Protein AF-B6B057-F1 (afdb_monomer)

Mean predicted aligned error: 7.01 Å

Foldseek 3Di:
DDPLLVLLVVLLAPDFALCSSCVVSVHHSVVSVVSQVVVCVVVQWRQADPVDRTSHGDPIGRNPCPPPPDD

Nearest PDB structures (foldseek):
  7d98-assembly1_Q  TM=9.216E-01  e=1.043E-03  Cupriavidus necator
  5y9s-assembly1_C  TM=8.980E-01  e=5.682E-03  Vibrio vulnificus CMCP6
  5y2v-assembly1_C  TM=8.980E-01  e=1.962E-02  Synechocystis sp. PCC 6803 substr. Kazusa
  3szp-assembly1_B-2  TM=8.596E-01  e=3.097E-02  Vibrio cholerae
  1b9m-assembly1_A  TM=8.024E-01  e=8.791E-02  Escherichia coli

Secondary structure (DSSP, 8-state):
--HHHHHHHHHHHHSSSHHHHHHHTTS-HHHHHHHHHHHHHHHTEEEE-TTSSS-PEEEEEE---------

Solvent-accessible surface area (backbone atoms only — not comparable to full-atom values): 4175 Å² total; per-residue (Å²): 142,57,74,69,54,54,56,50,48,53,38,29,58,75,23,67,27,46,58,59,20,9,64,77,71,73,52,48,44,67,57,45,52,51,50,51,50,54,49,26,60,77,67,45,30,48,51,58,50,81,90,50,89,41,28,48,68,44,80,82,37,74,54,81,78,76,69,81,86,71,133

pLDDT: mean 81.97, std 15.49, range [42.72, 95.94]

Radius of gyration: 13.11 Å; Cα contacts (8 Å, |Δi|>4): 82; chains: 1; bounding box: 20×38×32 Å

Sequence (71 aa):
MTIRLLRTLIAAADARIFSEAADIVHVTHAAVSQKMQALEADLGVTLFDRTTRTSKLTPVRFKSSRKHETL

Structure (mmCIF, N/CA/C/O backbone):
data_AF-B6B057-F1
#
_entry.id   AF-B6B057-F1
#
loop_
_atom_site.group_PDB
_atom_site.id
_atom_site.type_symbol
_atom_site.label_atom_id
_atom_site.label_alt_id
_atom_site.label_comp_id
_atom_site.label_asym_id
_atom_site.label_entity_id
_atom_site.label_seq_id
_atom_site.pdbx_PDB_ins_code
_atom_site.Cartn_x
_atom_site.Cartn_y
_atom_site.Cartn_z
_atom_site.occupancy
_atom_site.B_iso_or_equiv
_atom_site.auth_seq_id
_atom_site.auth_comp_id
_atom_site.auth_asym_id
_atom_site.auth_atom_id
_atom_site.pdbx_PDB_model_num
ATOM 1 N N . MET A 1 1 ? -11.736 5.695 -5.545 1.00 79.94 1 MET A N 1
ATOM 2 C CA . MET A 1 1 ? -11.533 4.261 -5.895 1.00 79.94 1 MET A CA 1
ATOM 3 C C . MET A 1 1 ? -11.477 3.948 -7.407 1.00 79.94 1 MET A C 1
ATOM 5 O O . MET A 1 1 ? -12.347 4.407 -8.132 1.00 79.94 1 MET A O 1
ATOM 9 N N . THR A 1 2 ? -10.527 3.123 -7.899 1.00 89.94 2 THR A N 1
ATOM 10 C CA . THR A 1 2 ? -10.497 2.596 -9.299 1.00 89.94 2 THR A CA 1
ATOM 11 C C . THR A 1 2 ? -10.308 1.072 -9.349 1.00 89.94 2 THR A C 1
ATOM 13 O O . THR A 1 2 ? -9.748 0.486 -8.425 1.00 89.94 2 THR A O 1
ATOM 16 N N . ILE A 1 3 ? -10.689 0.405 -10.448 1.00 91.56 3 ILE A N 1
ATOM 17 C CA . ILE A 1 3 ? -10.550 -1.063 -10.569 1.00 91.56 3 ILE A CA 1
ATOM 18 C C . ILE A 1 3 ? -9.091 -1.550 -10.526 1.00 91.56 3 ILE A C 1
ATOM 20 O O . ILE A 1 3 ? -8.800 -2.614 -9.983 1.00 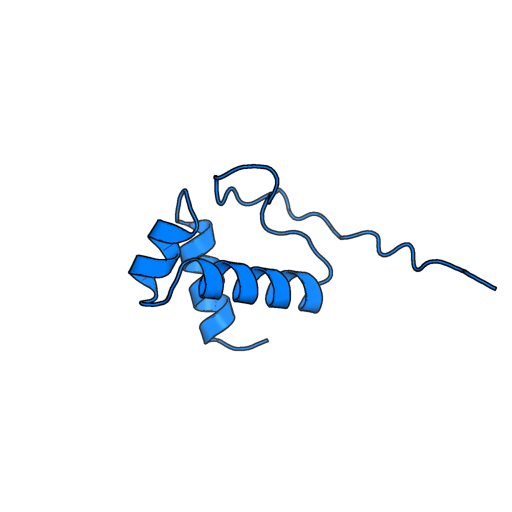91.56 3 ILE A O 1
ATOM 24 N N . ARG A 1 4 ? -8.138 -0.757 -11.037 1.00 90.38 4 ARG A N 1
ATOM 25 C CA . ARG A 1 4 ? -6.699 -1.076 -10.952 1.00 90.38 4 ARG A CA 1
ATOM 26 C C . ARG A 1 4 ? -6.205 -1.089 -9.506 1.00 90.38 4 ARG A C 1
ATOM 28 O O . ARG A 1 4 ? -5.320 -1.876 -9.174 1.00 90.38 4 ARG A O 1
ATOM 35 N N . LEU A 1 5 ? -6.773 -0.233 -8.658 1.00 92.12 5 LEU A N 1
ATOM 36 C CA . LEU A 1 5 ? -6.459 -0.174 -7.234 1.00 92.12 5 LEU A CA 1
ATOM 37 C C . LEU A 1 5 ? -6.913 -1.452 -6.523 1.00 92.12 5 LEU A C 1
ATOM 39 O O . LEU A 1 5 ? -6.129 -2.043 -5.791 1.00 92.12 5 LEU A O 1
AT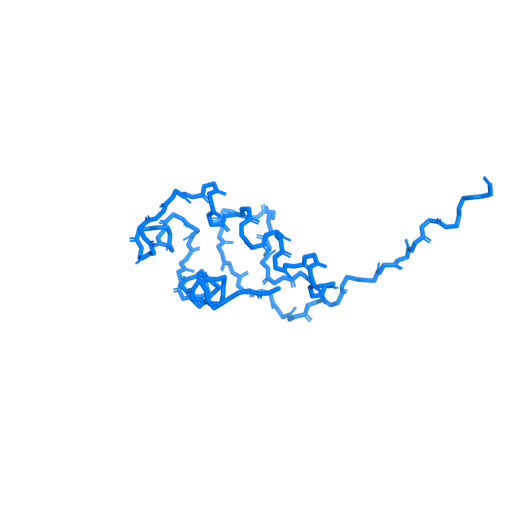OM 43 N N . LEU A 1 6 ? -8.120 -1.934 -6.833 1.00 92.56 6 LEU A N 1
ATOM 44 C CA . LEU A 1 6 ? -8.651 -3.192 -6.294 1.00 92.56 6 LEU A CA 1
ATOM 45 C C . LEU A 1 6 ? -7.843 -4.413 -6.754 1.00 92.56 6 LEU A C 1
ATOM 47 O O . LEU A 1 6 ? -7.545 -5.290 -5.953 1.00 92.56 6 LEU A O 1
ATOM 51 N N . ARG A 1 7 ? -7.400 -4.453 -8.017 1.00 93.12 7 ARG A N 1
ATOM 52 C CA . ARG A 1 7 ? -6.494 -5.519 -8.492 1.00 93.12 7 ARG A CA 1
ATOM 53 C C . ARG A 1 7 ? -5.147 -5.495 -7.771 1.00 93.12 7 ARG A C 1
ATOM 55 O O . ARG A 1 7 ? -4.600 -6.546 -7.467 1.00 93.12 7 ARG A O 1
ATOM 62 N N . THR A 1 8 ? -4.635 -4.297 -7.482 1.00 93.81 8 THR A N 1
ATOM 63 C CA . THR A 1 8 ? -3.398 -4.134 -6.703 1.00 93.81 8 THR A CA 1
ATOM 64 C C . THR A 1 8 ? -3.599 -4.586 -5.254 1.00 93.81 8 THR A C 1
ATOM 66 O O . THR A 1 8 ? -2.703 -5.203 -4.695 1.00 93.81 8 THR A O 1
ATOM 69 N N . LEU A 1 9 ? -4.773 -4.329 -4.664 1.00 93.25 9 LEU A N 1
ATOM 70 C CA . LEU A 1 9 ? -5.132 -4.807 -3.326 1.00 93.25 9 LEU A CA 1
ATOM 71 C C . LEU A 1 9 ? -5.143 -6.335 -3.259 1.00 93.25 9 LEU A C 1
ATOM 73 O O . LEU A 1 9 ? -4.538 -6.889 -2.351 1.00 93.25 9 LEU A O 1
ATOM 77 N N . ILE A 1 10 ? -5.799 -7.000 -4.214 1.00 93.50 10 ILE A N 1
ATOM 78 C CA . ILE A 1 10 ? -5.864 -8.469 -4.260 1.00 93.50 10 ILE A CA 1
ATOM 79 C C . ILE A 1 10 ? -4.451 -9.053 -4.390 1.00 93.50 10 ILE A C 1
ATOM 81 O O . ILE A 1 10 ? -4.053 -9.878 -3.579 1.00 93.50 10 ILE A O 1
ATOM 85 N N . ALA A 1 11 ? -3.641 -8.540 -5.323 1.00 93.50 11 ALA A N 1
ATOM 86 C CA . ALA A 1 11 ? -2.255 -8.986 -5.468 1.00 93.50 11 ALA A CA 1
ATOM 87 C C . ALA A 1 11 ? -1.420 -8.763 -4.192 1.00 93.50 11 ALA A C 1
ATOM 89 O O . ALA A 1 11 ? -0.591 -9.595 -3.840 1.00 93.50 11 ALA A O 1
ATOM 90 N N . ALA A 1 12 ? -1.635 -7.649 -3.485 1.00 92.56 12 ALA A N 1
ATOM 91 C CA . ALA A 1 12 ? -0.949 -7.345 -2.231 1.00 92.56 12 ALA A CA 1
ATOM 92 C C . A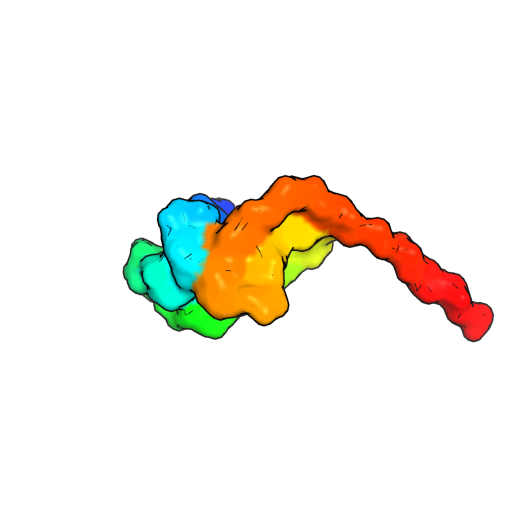LA A 1 12 ? -1.420 -8.206 -1.049 1.00 92.56 12 ALA A C 1
ATOM 94 O O . ALA A 1 12 ? -0.626 -8.467 -0.149 1.00 92.56 12 ALA A O 1
ATOM 95 N N . ALA A 1 13 ? -2.685 -8.628 -1.054 1.00 90.69 13 ALA A N 1
ATOM 96 C CA . ALA A 1 13 ? -3.268 -9.529 -0.067 1.00 90.69 13 ALA A CA 1
ATOM 97 C C . ALA A 1 13 ? -2.737 -10.964 -0.196 1.00 90.69 13 ALA A C 1
ATOM 99 O O . ALA A 1 13 ? -2.514 -11.619 0.820 1.00 90.69 13 ALA A O 1
ATOM 100 N N . ASP A 1 14 ? -2.520 -11.423 -1.431 1.00 90.25 14 ASP A N 1
ATOM 101 C CA . ASP A 1 14 ? -2.032 -12.777 -1.718 1.00 90.25 14 ASP A CA 1
ATOM 102 C C . ASP A 1 14 ? -0.500 -12.890 -1.602 1.00 90.25 14 ASP A C 1
ATOM 104 O O . ASP A 1 14 ? 0.043 -13.969 -1.356 1.00 90.25 14 ASP A O 1
ATOM 108 N N . ALA A 1 15 ? 0.214 -11.775 -1.764 1.00 89.94 15 ALA A N 1
ATOM 109 C CA . ALA A 1 15 ? 1.665 -11.702 -1.646 1.00 89.94 15 ALA A CA 1
ATOM 110 C C . ALA A 1 15 ? 2.143 -11.670 -0.184 1.00 89.94 15 ALA A C 1
ATOM 112 O O . ALA A 1 15 ? 1.477 -11.136 0.705 1.00 89.94 15 ALA A O 1
ATOM 113 N N . ARG A 1 16 ? 3.370 -12.150 0.072 1.00 86.19 16 ARG A N 1
ATOM 114 C CA . ARG A 1 16 ? 4.010 -12.006 1.396 1.00 86.19 16 ARG A CA 1
ATOM 115 C C . ARG A 1 16 ? 4.624 -10.633 1.610 1.00 86.19 16 ARG A C 1
ATOM 117 O O . ARG A 1 16 ? 4.742 -10.193 2.756 1.00 86.19 16 ARG A O 1
ATOM 124 N N . ILE A 1 17 ? 5.081 -9.999 0.533 1.00 90.31 17 ILE A N 1
ATOM 125 C CA . ILE A 1 17 ? 5.665 -8.657 0.535 1.00 90.31 17 ILE A CA 1
ATOM 126 C C . ILE A 1 17 ? 5.162 -7.866 -0.674 1.00 90.31 17 ILE A C 1
ATOM 128 O O . ILE A 1 17 ? 4.879 -8.429 -1.730 1.00 90.31 17 ILE A O 1
ATOM 132 N N . PHE A 1 18 ? 5.134 -6.537 -0.574 1.00 90.94 18 PHE A N 1
ATOM 133 C CA . PHE A 1 18 ? 4.673 -5.691 -1.681 1.00 90.94 18 PHE A CA 1
ATOM 134 C C . PHE A 1 18 ? 5.529 -5.785 -2.949 1.00 90.94 18 PHE A C 1
ATOM 136 O O . PHE A 1 18 ? 5.044 -5.403 -4.009 1.00 90.94 18 PHE A O 1
ATOM 143 N N . SER A 1 19 ? 6.769 -6.280 -2.874 1.00 92.19 19 SER A N 1
ATOM 144 C CA . SER A 1 19 ? 7.591 -6.493 -4.072 1.00 92.19 19 SER A CA 1
ATOM 145 C C . SER A 1 19 ? 7.026 -7.618 -4.940 1.00 92.19 19 SER A C 1
ATOM 147 O O . SER A 1 19 ? 6.900 -7.430 -6.140 1.00 92.19 19 SER A O 1
ATOM 149 N N . GLU A 1 20 ? 6.572 -8.721 -4.335 1.00 93.06 20 GLU A N 1
ATOM 150 C CA . GLU A 1 20 ? 5.923 -9.824 -5.064 1.00 93.06 20 GLU A CA 1
ATOM 151 C C . GLU A 1 20 ? 4.624 -9.339 -5.736 1.00 93.06 20 GLU A C 1
ATOM 153 O O . GLU A 1 20 ? 4.368 -9.615 -6.905 1.00 93.06 20 GLU A O 1
ATOM 158 N N . ALA A 1 21 ? 3.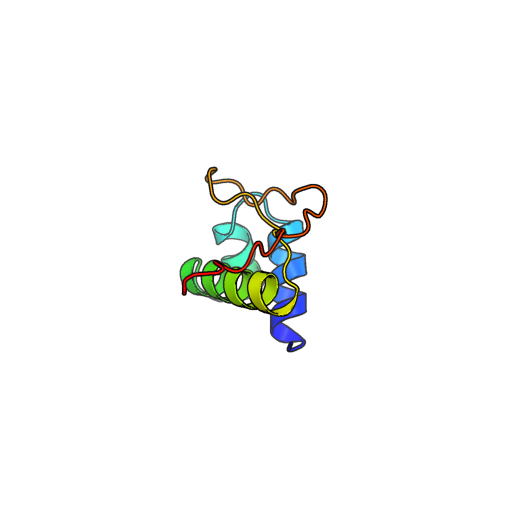826 -8.528 -5.033 1.00 93.44 21 ALA A N 1
ATOM 159 C CA . ALA A 1 21 ? 2.627 -7.916 -5.609 1.00 93.44 21 ALA A CA 1
ATOM 160 C C . ALA A 1 21 ? 2.947 -6.962 -6.771 1.00 93.44 21 ALA A C 1
ATOM 162 O O . AL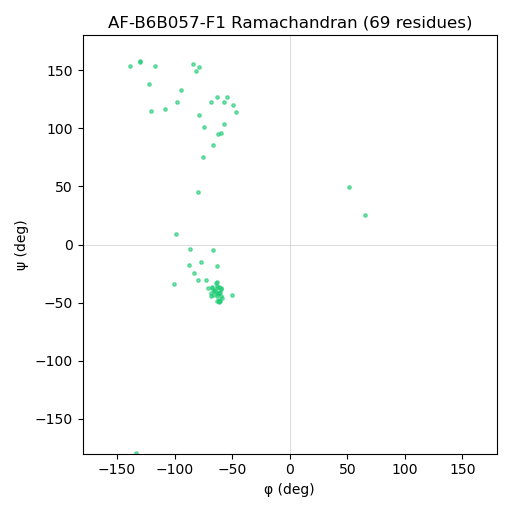A A 1 21 ? 2.184 -6.869 -7.734 1.00 93.44 21 ALA A O 1
ATOM 163 N N . ALA A 1 22 ? 4.065 -6.238 -6.673 1.00 94.44 22 ALA A N 1
ATOM 164 C CA . ALA A 1 22 ? 4.527 -5.312 -7.695 1.00 94.44 22 ALA A CA 1
ATOM 165 C C . ALA A 1 22 ? 4.912 -6.049 -8.986 1.00 94.44 22 ALA A C 1
ATOM 167 O O . ALA A 1 22 ? 4.533 -5.591 -10.066 1.00 94.44 22 ALA A O 1
ATOM 168 N N . ASP A 1 23 ? 5.547 -7.217 -8.862 1.00 95.94 23 ASP A N 1
ATOM 169 C CA . ASP A 1 23 ? 5.863 -8.095 -9.990 1.00 95.94 23 ASP A CA 1
ATOM 170 C C . ASP A 1 23 ? 4.585 -8.596 -10.684 1.00 95.94 23 ASP A C 1
ATOM 172 O O . ASP A 1 23 ? 4.479 -8.514 -11.908 1.00 95.94 23 ASP A O 1
ATOM 176 N N . ILE A 1 24 ? 3.572 -9.016 -9.909 1.00 93.94 24 ILE A N 1
ATOM 177 C CA . ILE A 1 24 ? 2.279 -9.512 -10.424 1.00 93.94 24 ILE A CA 1
ATOM 178 C C . ILE A 1 24 ? 1.533 -8.443 -11.231 1.00 93.94 24 ILE A C 1
ATOM 180 O O . ILE A 1 24 ? 0.927 -8.743 -12.260 1.00 93.94 24 ILE A O 1
ATOM 184 N N . VAL A 1 25 ? 1.529 -7.192 -10.760 1.00 94.56 25 VAL A N 1
ATOM 185 C CA . VAL A 1 25 ? 0.789 -6.100 -11.419 1.00 94.56 25 VAL A CA 1
ATOM 186 C C . VAL A 1 25 ? 1.670 -5.216 -12.306 1.00 94.56 25 VAL A C 1
ATOM 188 O O . VAL A 1 25 ? 1.194 -4.181 -12.780 1.00 94.56 25 VAL A O 1
ATOM 191 N N . HIS A 1 26 ? 2.921 -5.624 -12.539 1.00 95.81 26 HIS A N 1
ATOM 192 C CA . HIS A 1 26 ? 3.917 -4.949 -13.377 1.00 95.81 26 HIS A CA 1
ATOM 193 C C . HIS A 1 26 ? 4.116 -3.467 -13.035 1.00 95.81 26 HIS A C 1
ATOM 195 O O . HIS A 1 26 ? 4.072 -2.585 -13.895 1.00 95.81 26 HIS A O 1
ATOM 201 N N . VAL A 1 27 ? 4.316 -3.175 -11.753 1.00 95.44 27 VAL A N 1
ATOM 202 C CA . VAL A 1 27 ? 4.652 -1.831 -11.265 1.00 95.44 27 VAL A CA 1
ATOM 203 C C . VAL A 1 27 ? 5.802 -1.905 -10.269 1.00 95.44 27 VAL A C 1
ATOM 205 O O . VAL A 1 27 ? 6.324 -2.972 -9.983 1.00 95.44 27 VAL A O 1
ATOM 208 N N . THR A 1 28 ? 6.217 -0.767 -9.720 1.00 95.75 28 THR A N 1
ATOM 209 C CA . THR A 1 28 ? 7.242 -0.741 -8.673 1.00 95.75 28 THR A CA 1
ATOM 210 C C . THR A 1 28 ? 6.644 -0.996 -7.290 1.00 95.75 28 THR A C 1
ATOM 212 O O . THR A 1 28 ? 5.489 -0.658 -7.016 1.00 95.75 28 THR A O 1
ATOM 215 N N . HIS A 1 29 ? 7.464 -1.496 -6.365 1.00 92.88 29 HIS A N 1
ATOM 216 C CA . HIS A 1 29 ? 7.114 -1.596 -4.944 1.00 92.88 29 HIS A CA 1
ATOM 217 C C . HIS A 1 29 ? 6.573 -0.267 -4.375 1.00 92.88 29 HIS A C 1
ATOM 219 O O . HIS A 1 29 ? 5.561 -0.239 -3.672 1.00 92.88 29 HIS A O 1
ATOM 225 N N . ALA A 1 30 ? 7.212 0.859 -4.719 1.00 93.69 30 ALA A N 1
ATOM 226 C CA . ALA A 1 30 ? 6.770 2.189 -4.300 1.00 93.69 30 ALA A CA 1
ATOM 227 C C . ALA A 1 30 ? 5.358 2.515 -4.812 1.00 93.69 30 ALA A C 1
ATOM 229 O O . ALA A 1 30 ? 4.539 3.032 -4.053 1.00 93.69 30 ALA A O 1
ATOM 230 N N . ALA A 1 31 ? 5.044 2.155 -6.061 1.00 94.69 31 ALA A N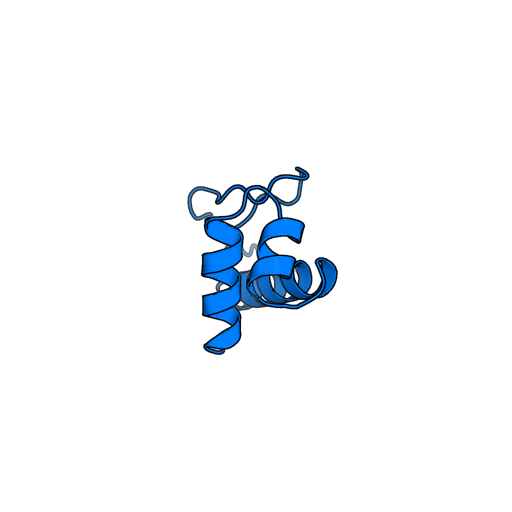 1
ATOM 231 C CA . ALA A 1 31 ? 3.716 2.348 -6.628 1.00 94.69 31 ALA A CA 1
ATOM 232 C C . ALA A 1 31 ? 2.654 1.485 -5.927 1.00 94.69 31 ALA A C 1
ATOM 234 O O . ALA A 1 31 ? 1.557 1.979 -5.676 1.00 94.69 31 ALA A O 1
ATOM 235 N N . VAL A 1 32 ? 2.960 0.231 -5.570 1.00 94.12 32 VAL A N 1
ATOM 236 C CA . VAL A 1 32 ? 2.053 -0.610 -4.762 1.00 94.12 32 VAL A CA 1
ATOM 237 C C . VAL A 1 32 ? 1.806 0.030 -3.397 1.00 94.12 32 VAL A C 1
ATOM 239 O O . VAL A 1 32 ? 0.653 0.226 -3.017 1.00 94.12 32 VAL A O 1
ATOM 242 N N . SER A 1 33 ? 2.864 0.443 -2.693 1.00 92.75 33 SER A N 1
ATOM 243 C CA . SER A 1 33 ? 2.737 1.080 -1.376 1.00 92.75 33 SER A CA 1
ATOM 244 C C . SER A 1 33 ? 1.892 2.355 -1.425 1.00 92.75 33 SER A C 1
ATOM 246 O O . SER A 1 33 ? 0.991 2.518 -0.603 1.00 92.75 33 SER A O 1
ATOM 248 N N . GLN A 1 34 ? 2.132 3.239 -2.401 1.00 93.94 34 GLN A N 1
ATOM 249 C CA . GLN A 1 34 ? 1.354 4.471 -2.584 1.00 93.94 34 GLN A CA 1
ATOM 250 C C . GLN A 1 34 ? -0.115 4.180 -2.907 1.00 93.94 34 GLN A C 1
ATOM 252 O O . GLN A 1 34 ? -1.009 4.791 -2.327 1.00 93.94 34 GLN A O 1
ATOM 257 N N . LYS A 1 35 ? -0.379 3.201 -3.779 1.00 94.62 35 LYS A N 1
ATOM 258 C CA . LYS A 1 35 ? -1.738 2.742 -4.091 1.00 94.62 35 LYS A CA 1
ATOM 259 C C . LYS A 1 35 ? -2.461 2.228 -2.842 1.00 94.62 35 LYS A C 1
ATOM 261 O O . LYS A 1 35 ? -3.609 2.598 -2.622 1.00 94.62 35 LYS A O 1
ATOM 266 N N . MET A 1 36 ? -1.797 1.434 -2.000 1.00 93.50 36 MET A N 1
ATOM 267 C CA . MET A 1 36 ? -2.396 0.959 -0.746 1.00 93.50 36 MET A CA 1
ATOM 268 C C . MET A 1 36 ? -2.624 2.100 0.253 1.00 93.50 36 MET A C 1
ATOM 270 O O . MET A 1 36 ? -3.660 2.115 0.901 1.00 93.50 36 MET A O 1
ATOM 274 N N . GLN A 1 37 ? -1.730 3.097 0.330 1.00 91.62 37 GLN A N 1
ATOM 275 C CA . GLN A 1 37 ? -1.951 4.292 1.169 1.00 91.62 37 GLN A CA 1
ATOM 276 C C . GLN A 1 37 ? -3.193 5.064 0.735 1.00 91.62 37 GLN A C 1
ATOM 278 O O . GLN A 1 37 ? -4.022 5.425 1.566 1.00 91.62 37 GLN A O 1
ATOM 283 N N . ALA A 1 38 ? -3.323 5.303 -0.570 1.00 92.56 38 ALA A N 1
ATOM 284 C CA . ALA A 1 38 ? -4.469 6.006 -1.123 1.00 92.56 38 ALA A CA 1
ATOM 285 C C . ALA A 1 38 ? -5.773 5.244 -0.850 1.00 92.56 38 ALA A C 1
ATOM 287 O O . ALA A 1 38 ? -6.765 5.853 -0.467 1.00 92.56 38 ALA A O 1
ATOM 288 N N . LEU A 1 39 ? -5.754 3.916 -0.991 1.00 92.44 39 LEU A N 1
ATOM 289 C CA . LEU A 1 39 ? -6.894 3.052 -0.690 1.00 92.44 39 LEU A CA 1
ATOM 290 C C . LEU A 1 39 ? -7.291 3.103 0.792 1.00 92.44 39 LEU A C 1
ATOM 292 O O . LEU A 1 39 ? -8.459 3.287 1.112 1.00 92.44 39 LEU A O 1
ATOM 296 N N . GLU A 1 40 ? -6.326 2.957 1.696 1.00 91.00 40 GLU A N 1
ATOM 297 C CA . GLU A 1 40 ? -6.538 3.035 3.146 1.00 91.00 40 GLU A CA 1
ATOM 298 C C . GLU A 1 40 ? -7.096 4.402 3.570 1.00 91.00 40 GLU A C 1
ATOM 300 O O . GLU A 1 40 ? -7.967 4.478 4.436 1.00 91.00 40 GLU A O 1
ATOM 305 N N . ALA A 1 41 ? -6.635 5.482 2.932 1.00 90.44 41 ALA A N 1
ATOM 306 C CA . ALA A 1 41 ? -7.141 6.831 3.163 1.00 90.44 41 ALA A CA 1
ATOM 307 C C . ALA A 1 41 ? -8.580 7.014 2.654 1.00 90.44 41 ALA A C 1
ATOM 309 O O . ALA A 1 41 ? -9.399 7.565 3.386 1.00 90.44 41 ALA A O 1
ATOM 310 N N . ASP A 1 42 ? -8.893 6.521 1.450 1.00 90.31 42 ASP A N 1
ATOM 311 C CA . ASP A 1 42 ? -10.242 6.566 0.854 1.00 90.31 42 ASP A CA 1
ATOM 312 C C . ASP A 1 42 ? -11.250 5.779 1.713 1.00 90.31 42 ASP A C 1
ATOM 314 O O . ASP A 1 42 ? -12.392 6.191 1.891 1.00 90.31 42 ASP A O 1
ATOM 318 N N . LEU A 1 43 ? -10.810 4.658 2.297 1.00 89.25 43 LEU A N 1
ATOM 319 C CA . LEU A 1 43 ? -11.640 3.794 3.139 1.00 89.25 43 LEU A CA 1
ATOM 320 C C . LEU A 1 43 ? -11.669 4.194 4.623 1.00 89.25 43 LEU A C 1
ATOM 322 O O . LEU A 1 43 ? -12.529 3.720 5.363 1.00 89.25 43 LEU A O 1
ATOM 326 N N . GLY A 1 44 ? -10.723 5.010 5.095 1.00 88.88 44 GLY A N 1
ATOM 327 C CA . GLY A 1 44 ? -10.579 5.328 6.520 1.00 88.88 44 GLY A CA 1
ATOM 328 C C . GLY A 1 44 ? -10.190 4.123 7.392 1.00 88.88 44 GLY A C 1
ATOM 329 O O . GLY A 1 44 ? -10.478 4.099 8.591 1.00 88.88 44 GLY A O 1
ATOM 330 N N . VAL A 1 45 ? -9.538 3.111 6.815 1.00 88.81 45 VAL A N 1
ATOM 331 C CA . VAL A 1 45 ? -9.121 1.881 7.510 1.00 88.81 45 VAL A CA 1
ATOM 332 C C . VAL A 1 45 ? -7.652 1.584 7.246 1.00 88.81 45 VAL A C 1
ATOM 334 O O . VAL A 1 45 ? -7.092 2.009 6.242 1.00 88.81 45 VAL A O 1
ATOM 337 N N . THR A 1 46 ? -7.022 0.827 8.138 1.00 88.12 46 THR A N 1
ATOM 338 C CA . THR A 1 46 ? -5.701 0.238 7.889 1.00 88.12 46 THR A CA 1
ATOM 339 C C . THR A 1 46 ? -5.896 -1.208 7.450 1.00 88.12 46 THR A C 1
ATOM 341 O O . THR A 1 46 ? -6.539 -1.984 8.157 1.00 88.12 46 THR A O 1
ATOM 344 N N . LEU A 1 47 ? -5.383 -1.542 6.265 1.00 87.00 47 LEU A N 1
ATOM 345 C CA . LEU A 1 47 ? -5.476 -2.871 5.660 1.00 87.00 47 LEU A CA 1
ATOM 346 C C . LEU A 1 47 ? -4.171 -3.651 5.840 1.00 87.00 47 LEU A C 1
ATOM 348 O O . LEU A 1 47 ? -4.213 -4.868 6.023 1.00 87.00 47 LEU A O 1
ATOM 352 N N . PHE A 1 48 ? -3.032 -2.954 5.817 1.00 85.88 48 PHE A N 1
ATOM 353 C CA . PHE A 1 48 ? -1.703 -3.551 5.920 1.00 85.88 48 PHE A CA 1
ATOM 354 C C . PHE A 1 48 ? -0.913 -2.986 7.098 1.00 85.88 48 PHE A C 1
ATOM 356 O O . PHE A 1 48 ? -0.878 -1.774 7.330 1.00 85.88 48 PHE A O 1
ATOM 363 N N . ASP A 1 49 ? -0.210 -3.867 7.808 1.00 80.00 49 ASP A N 1
ATOM 364 C CA . ASP A 1 49 ? 0.728 -3.458 8.850 1.00 80.00 49 ASP A CA 1
ATOM 365 C C . ASP A 1 49 ? 2.045 -2.975 8.229 1.00 80.00 49 ASP A C 1
ATOM 367 O O . ASP A 1 49 ? 2.827 -3.748 7.677 1.00 80.00 49 ASP A O 1
ATOM 371 N N . ARG A 1 50 ? 2.302 -1.672 8.344 1.00 72.81 50 ARG A N 1
ATOM 372 C CA . ARG A 1 50 ? 3.485 -1.008 7.778 1.00 72.81 50 ARG A CA 1
ATOM 373 C C . ARG A 1 50 ? 4.707 -1.039 8.693 1.00 72.81 50 ARG A C 1
ATOM 375 O O . ARG A 1 50 ? 5.764 -0.561 8.293 1.00 72.81 50 ARG A O 1
ATOM 382 N N . THR A 1 51 ? 4.580 -1.564 9.910 1.00 71.44 51 THR A N 1
ATOM 383 C CA . THR A 1 51 ? 5.708 -1.697 10.846 1.00 71.44 51 THR A CA 1
ATOM 384 C C . THR A 1 51 ? 6.612 -2.876 10.491 1.00 71.44 51 THR A C 1
ATOM 386 O O . THR A 1 51 ? 7.757 -2.944 10.937 1.00 71.44 51 THR A O 1
ATOM 389 N N . THR A 1 52 ? 6.130 -3.786 9.639 1.00 61.72 52 THR A N 1
ATOM 390 C CA . THR A 1 52 ? 6.859 -4.981 9.214 1.00 61.72 52 THR A CA 1
ATOM 391 C C . THR A 1 52 ? 7.123 -4.953 7.709 1.00 61.72 52 THR A C 1
ATOM 393 O O . THR A 1 52 ? 6.369 -4.364 6.940 1.00 61.72 52 THR A O 1
ATOM 396 N N . ARG A 1 53 ? 8.189 -5.625 7.252 1.00 63.88 53 ARG A N 1
ATOM 397 C CA . ARG A 1 53 ? 8.462 -5.821 5.810 1.00 63.88 53 ARG A CA 1
ATOM 398 C C . ARG A 1 53 ? 7.425 -6.711 5.105 1.00 63.88 53 ARG A C 1
ATOM 400 O O . ARG A 1 53 ? 7.520 -6.898 3.898 1.00 63.88 53 ARG A O 1
ATOM 407 N N . THR A 1 54 ? 6.479 -7.277 5.848 1.00 63.16 54 THR A N 1
ATOM 408 C CA . THR A 1 54 ? 5.462 -8.228 5.389 1.00 63.16 54 THR A CA 1
ATOM 409 C C . THR A 1 54 ? 4.158 -7.522 5.034 1.00 63.16 54 THR A C 1
ATOM 411 O O . THR A 1 54 ? 3.632 -6.761 5.838 1.00 63.16 54 THR A O 1
ATOM 414 N N . SER A 1 55 ? 3.572 -7.843 3.880 1.00 66.56 55 SER A N 1
ATOM 415 C CA . SER A 1 55 ? 2.241 -7.383 3.456 1.00 66.56 55 SER A CA 1
ATOM 416 C C . SER A 1 55 ? 1.120 -8.196 4.108 1.00 66.56 55 SER A C 1
ATOM 418 O O . SER A 1 55 ? 0.172 -8.614 3.453 1.00 66.56 55 SER A O 1
ATOM 420 N N . LYS A 1 56 ? 1.214 -8.444 5.419 1.00 71.25 56 LYS A N 1
ATOM 421 C CA . LYS A 1 56 ? 0.157 -9.166 6.129 1.00 71.25 56 LYS A CA 1
ATOM 422 C C . LYS A 1 56 ? -1.100 -8.305 6.186 1.00 71.25 56 LYS A C 1
ATOM 424 O O . LYS A 1 56 ? -1.074 -7.200 6.733 1.00 71.25 56 LYS A O 1
ATOM 429 N N . LEU A 1 57 ? -2.194 -8.857 5.663 1.00 72.06 57 LEU A N 1
ATOM 430 C CA . LEU A 1 57 ? -3.529 -8.331 5.900 1.00 72.06 57 LEU A CA 1
ATOM 431 C C . LEU A 1 57 ? -3.788 -8.301 7.404 1.00 72.06 57 LEU A C 1
ATOM 433 O O . LEU 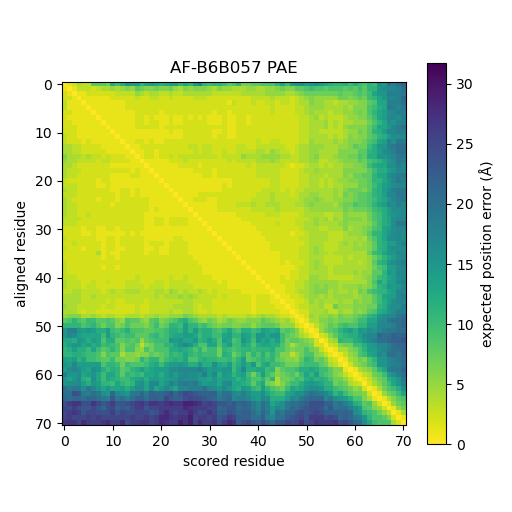A 1 57 ? -3.698 -9.318 8.096 1.00 72.06 57 LEU A O 1
ATOM 437 N N . THR A 1 58 ? -4.104 -7.119 7.912 1.00 69.44 58 THR A N 1
ATOM 438 C CA . THR A 1 58 ? -4.563 -6.974 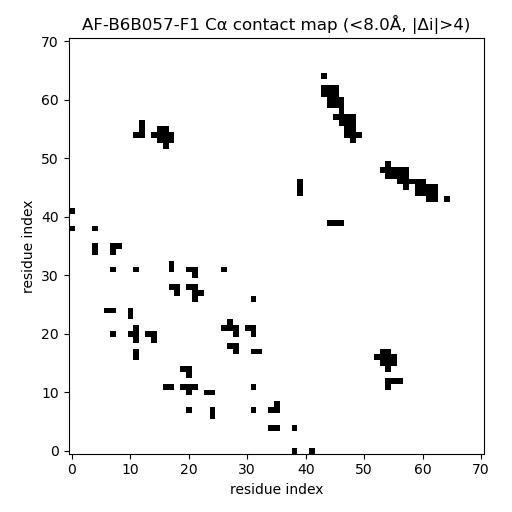9.289 1.00 69.44 58 THR A CA 1
ATOM 439 C C . THR A 1 58 ? -6.049 -7.319 9.370 1.00 69.44 58 THR A C 1
ATOM 441 O O . THR A 1 58 ? -6.778 -7.035 8.415 1.00 69.44 58 THR A O 1
ATOM 444 N N . PRO A 1 59 ? -6.544 -7.862 10.501 1.00 72.00 59 PRO A N 1
ATOM 445 C CA . PRO A 1 59 ? -7.970 -7.801 10.807 1.00 72.00 59 PRO A CA 1
ATOM 446 C C . PRO A 1 59 ? -8.410 -6.348 10.629 1.00 72.00 59 PRO A C 1
ATOM 448 O O . PRO A 1 59 ? -7.816 -5.469 11.258 1.00 72.00 59 PRO A O 1
ATOM 451 N N . VAL A 1 60 ? -9.357 -6.102 9.716 1.00 69.12 60 VAL A N 1
ATOM 452 C CA . VAL A 1 60 ? -9.720 -4.753 9.254 1.00 69.12 60 VAL A CA 1
ATOM 453 C C . VAL A 1 60 ? -9.880 -3.830 10.455 1.00 69.12 60 VAL A C 1
ATOM 455 O O . VAL A 1 60 ? -10.764 -4.023 11.290 1.00 69.12 60 VAL A O 1
ATOM 458 N N . ARG A 1 61 ? -8.995 -2.836 10.563 1.00 61.56 61 ARG A N 1
ATOM 459 C CA . ARG A 1 61 ? -9.002 -1.894 11.679 1.00 61.56 61 ARG A CA 1
ATOM 460 C C . ARG A 1 61 ? -9.484 -0.550 11.173 1.00 61.56 61 ARG A C 1
ATOM 462 O O . ARG A 1 61 ? -8.823 0.091 10.358 1.00 61.56 61 ARG A O 1
ATOM 469 N N . PHE A 1 62 ? -10.621 -0.103 11.692 1.00 63.06 62 PHE A N 1
ATOM 470 C CA . PHE A 1 62 ? -11.079 1.259 11.463 1.00 63.06 62 PHE A CA 1
ATOM 471 C C . PHE A 1 62 ? -10.087 2.235 12.079 1.00 63.06 62 PHE A C 1
ATOM 473 O O . PHE A 1 62 ? -9.738 2.136 13.261 1.00 63.06 62 PHE A O 1
ATOM 480 N N . LYS A 1 63 ? -9.618 3.185 11.270 1.00 63.22 63 LYS A N 1
ATOM 481 C CA . LYS A 1 63 ? -8.786 4.267 11.766 1.00 63.22 63 LYS A CA 1
ATOM 482 C C . LYS A 1 63 ? -9.729 5.199 12.515 1.00 63.22 63 LYS A C 1
ATOM 484 O O . LYS A 1 63 ? -10.484 5.947 11.897 1.00 63.22 63 LYS A O 1
ATOM 489 N N . SER A 1 64 ? -9.732 5.114 13.848 1.00 50.69 64 SER A N 1
ATOM 490 C CA . SER A 1 64 ? -10.436 6.082 14.692 1.00 50.69 64 SER A CA 1
ATOM 491 C C . SER A 1 64 ? -9.834 7.448 14.395 1.00 50.69 64 SER A C 1
ATOM 493 O O . SER A 1 64 ? -8.763 7.808 14.884 1.00 50.69 64 SER A O 1
ATOM 495 N N . SER A 1 65 ? -10.488 8.175 13.497 1.00 52.31 65 SER A N 1
ATOM 496 C CA . SER A 1 65 ? -10.129 9.533 13.147 1.00 52.31 65 SER A CA 1
ATOM 497 C C . SER A 1 65 ? -10.605 10.405 14.296 1.00 52.31 65 SER A C 1
ATOM 499 O O . SER A 1 65 ? -11.634 11.067 14.200 1.00 52.31 65 SER A O 1
ATOM 501 N N . ARG A 1 66 ? -9.873 10.373 15.415 1.00 53.19 66 ARG A N 1
ATOM 502 C CA . ARG A 1 66 ? -9.935 11.437 16.410 1.00 53.19 66 ARG A CA 1
ATOM 503 C C . ARG A 1 66 ? -9.344 12.655 15.706 1.00 53.19 66 ARG A C 1
ATOM 505 O O . ARG A 1 66 ? -8.132 12.850 15.690 1.00 53.19 66 ARG A O 1
ATOM 512 N N . LYS A 1 67 ? -10.192 13.380 14.970 1.00 49.72 67 LYS A N 1
ATOM 513 C CA . LYS A 1 67 ? -9.820 14.678 14.422 1.00 49.72 67 LYS A CA 1
ATOM 514 C C . LYS A 1 67 ? -9.349 15.500 15.613 1.00 49.72 67 LYS A C 1
ATOM 516 O O . LYS A 1 67 ? -10.033 15.542 16.632 1.00 49.72 67 LYS A O 1
ATOM 521 N N . HIS A 1 68 ? -8.154 16.056 15.488 1.00 42.72 68 HIS A N 1
ATOM 522 C CA . HIS A 1 68 ? -7.658 17.050 16.413 1.00 42.72 68 HIS A CA 1
ATOM 523 C C . HIS A 1 68 ? -8.663 18.201 16.422 1.00 42.72 68 HIS A C 1
ATOM 525 O O . HIS A 1 68 ? -8.781 18.954 15.459 1.00 42.72 68 HIS A O 1
ATOM 531 N N . GLU A 1 69 ? -9.445 18.241 17.491 1.00 48.88 69 GLU A N 1
ATOM 532 C CA . GLU A 1 69 ? -10.027 19.448 18.039 1.00 48.88 69 GLU A CA 1
ATOM 533 C C . GLU A 1 69 ? -8.831 20.303 18.467 1.00 48.88 69 GLU A C 1
ATOM 535 O O . GLU A 1 69 ? -8.213 20.068 19.504 1.00 48.88 69 GLU A O 1
ATOM 540 N N . THR A 1 70 ? -8.420 21.212 17.590 1.00 46.50 70 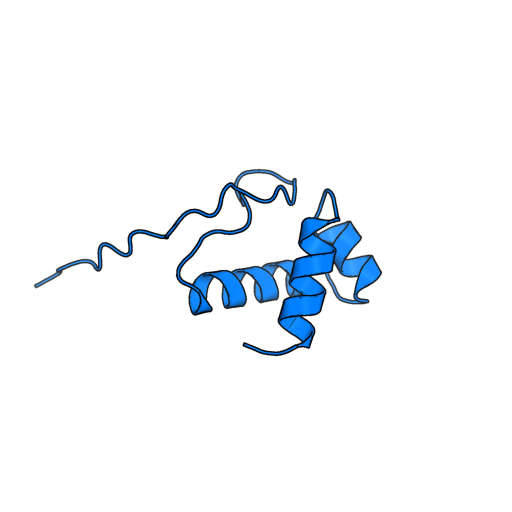THR A N 1
ATOM 541 C CA . THR A 1 70 ? -7.517 22.295 17.957 1.00 46.50 70 THR A CA 1
ATOM 542 C C . THR A 1 70 ? -8.258 23.584 17.647 1.00 46.50 70 THR A C 1
ATOM 544 O O . THR A 1 70 ? -8.632 23.821 16.497 1.00 46.50 70 THR A O 1
ATOM 547 N N . LEU A 1 71 ? -8.528 24.306 18.735 1.00 49.09 71 LEU A N 1
ATOM 548 C CA . LEU A 1 71 ? -9.065 25.661 18.834 1.00 49.09 71 LEU A CA 1
ATOM 549 C C . LEU A 1 71 ? -8.316 26.662 17.947 1.00 49.09 71 LEU A C 1
ATOM 551 O O . LEU A 1 71 ? -7.085 26.488 17.783 1.00 49.09 71 LEU A O 1
#